Protein AF-A0A831Z4L8-F1 (afdb_monomer)

Structure (mmCIF, N/CA/C/O backbone):
data_AF-A0A831Z4L8-F1
#
_entry.id   AF-A0A831Z4L8-F1
#
loop_
_atom_site.group_PDB
_atom_site.id
_atom_site.type_symbol
_atom_site.label_atom_id
_atom_site.label_alt_id
_atom_site.label_comp_id
_atom_site.label_asym_id
_atom_site.label_entity_id
_atom_site.label_seq_id
_atom_site.pdbx_PDB_ins_code
_atom_site.Cartn_x
_atom_site.Cartn_y
_atom_site.Cartn_z
_atom_site.occupancy
_atom_site.B_iso_or_equiv
_atom_site.aut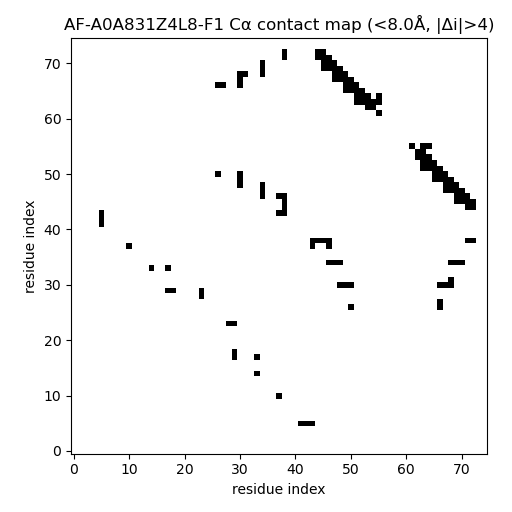h_seq_id
_atom_site.auth_comp_id
_atom_site.auth_asym_id
_atom_site.auth_atom_id
_atom_site.pdbx_PDB_model_num
ATOM 1 N N . ASN A 1 1 ? -21.341 13.318 9.906 1.00 42.12 1 ASN A N 1
ATOM 2 C CA . ASN A 1 1 ? -20.019 12.817 10.325 1.00 42.12 1 ASN A CA 1
ATOM 3 C C . ASN A 1 1 ? -19.199 12.521 9.091 1.00 42.12 1 ASN A C 1
ATOM 5 O O . ASN A 1 1 ? -19.465 11.548 8.405 1.00 42.12 1 ASN A O 1
ATOM 9 N N . LEU A 1 2 ? -18.282 13.430 8.762 1.00 49.91 2 LEU A N 1
ATOM 10 C CA . LEU A 1 2 ? -17.353 13.342 7.626 1.00 49.91 2 LEU A CA 1
ATOM 11 C C . LEU A 1 2 ? -16.015 12.701 8.060 1.00 49.91 2 LEU A C 1
ATOM 13 O O . LEU A 1 2 ? -14.994 12.879 7.410 1.00 49.91 2 LEU A O 1
ATOM 17 N N . GLU A 1 3 ? -16.024 12.027 9.211 1.00 53.03 3 GLU A N 1
ATOM 18 C CA . GLU A 1 3 ? -14.843 11.591 9.970 1.00 53.03 3 GLU A CA 1
ATOM 19 C C . GLU A 1 3 ? -14.522 10.106 9.718 1.00 53.03 3 GLU A C 1
ATOM 21 O O . GLU A 1 3 ? -13.398 9.669 9.932 1.00 53.03 3 GLU A O 1
ATOM 26 N N . ASP A 1 4 ? -15.486 9.354 9.173 1.00 52.62 4 ASP A N 1
ATOM 27 C CA . ASP A 1 4 ? -15.338 7.949 8.764 1.00 52.62 4 ASP A CA 1
ATOM 28 C C . ASP A 1 4 ? -14.923 7.787 7.293 1.00 52.62 4 ASP A C 1
ATOM 30 O O . ASP A 1 4 ? -14.712 6.676 6.804 1.00 52.62 4 ASP A O 1
ATOM 34 N N . THR A 1 5 ? -14.838 8.887 6.539 1.00 61.62 5 THR A N 1
ATOM 35 C CA . THR A 1 5 ? -14.483 8.822 5.119 1.00 61.62 5 THR A CA 1
ATOM 36 C C . THR A 1 5 ? -12.975 8.911 4.977 1.00 61.62 5 THR A C 1
ATOM 38 O O . THR A 1 5 ? -12.386 9.987 5.057 1.00 61.62 5 THR A O 1
ATOM 41 N N . VAL A 1 6 ? -12.347 7.760 4.745 1.00 67.06 6 VAL A N 1
ATOM 42 C CA . VAL A 1 6 ? -10.956 7.688 4.296 1.00 67.06 6 VAL A CA 1
ATOM 43 C C . VAL A 1 6 ? -10.803 8.592 3.071 1.00 67.06 6 VAL A C 1
ATOM 45 O O . VAL A 1 6 ? -11.401 8.344 2.023 1.00 67.06 6 VAL A O 1
ATOM 48 N N . ASN A 1 7 ? -10.026 9.667 3.205 1.00 78.69 7 ASN A N 1
ATOM 49 C CA . ASN A 1 7 ? -9.807 10.594 2.107 1.00 78.69 7 ASN A CA 1
ATOM 50 C C . ASN A 1 7 ? -8.831 9.970 1.096 1.00 78.69 7 ASN A C 1
ATOM 52 O O . ASN A 1 7 ? -7.611 10.018 1.263 1.00 78.69 7 ASN A O 1
ATOM 56 N N . PHE A 1 8 ? -9.381 9.376 0.037 1.00 79.12 8 PHE A N 1
ATOM 57 C CA . PHE A 1 8 ? -8.605 8.746 -1.030 1.00 79.12 8 PHE A CA 1
ATOM 58 C C . PHE A 1 8 ? -7.645 9.715 -1.734 1.00 79.12 8 PHE A C 1
ATOM 60 O O . PHE A 1 8 ? -6.599 9.277 -2.211 1.00 79.12 8 PHE A O 1
ATOM 67 N N . GLU A 1 9 ? -7.952 11.017 -1.771 1.00 84.06 9 GLU A N 1
ATOM 68 C CA . GLU A 1 9 ? -7.055 12.032 -2.334 1.00 84.06 9 GLU A CA 1
ATOM 69 C C . GLU A 1 9 ? -5.777 12.158 -1.498 1.00 84.06 9 GLU A C 1
ATOM 71 O O . GLU A 1 9 ? -4.676 12.171 -2.049 1.00 84.06 9 GLU A O 1
ATOM 76 N N . GLN A 1 10 ? -5.905 12.151 -0.169 1.00 85.69 10 GLN A N 1
ATOM 77 C CA . GLN A 1 10 ? -4.754 12.176 0.736 1.00 85.69 10 GLN A CA 1
ATOM 78 C C . GLN A 1 10 ? -3.916 10.900 0.616 1.00 85.69 10 GLN A C 1
ATOM 80 O O . GLN A 1 10 ? -2.691 10.985 0.554 1.00 85.69 10 GLN A O 1
ATOM 85 N N . ILE A 1 11 ? -4.553 9.726 0.507 1.00 86.69 11 ILE A N 1
ATOM 86 C CA . ILE A 1 11 ? -3.834 8.466 0.250 1.00 86.69 11 ILE A CA 1
ATOM 87 C C . ILE A 1 11 ? -3.061 8.557 -1.066 1.00 86.69 11 ILE A C 1
ATOM 89 O O . ILE A 1 11 ? -1.880 8.219 -1.109 1.00 86.69 11 ILE A O 1
ATOM 93 N N . TYR A 1 12 ? -3.703 9.026 -2.138 1.00 87.44 12 TYR A N 1
ATOM 94 C CA . TYR A 1 12 ? -3.065 9.149 -3.445 1.00 87.44 12 TYR A CA 1
ATOM 95 C C . TYR A 1 12 ? -1.852 10.084 -3.404 1.00 87.44 12 TYR A C 1
ATOM 97 O O . TYR A 1 12 ? -0.776 9.713 -3.874 1.00 87.44 12 TYR A O 1
ATOM 105 N N . GLN A 1 13 ? -2.000 11.272 -2.811 1.00 88.75 13 GLN A N 1
ATOM 106 C CA . GLN A 1 13 ? -0.900 12.228 -2.672 1.00 88.75 13 GLN A CA 1
ATOM 107 C C . GLN A 1 13 ? 0.256 11.646 -1.850 1.00 88.75 13 GLN A C 1
ATOM 109 O O . GLN A 1 13 ? 1.417 11.797 -2.238 1.00 88.75 13 GLN A O 1
ATOM 114 N N . HIS A 1 14 ? -0.055 10.927 -0.769 1.00 87.81 14 HIS A N 1
ATOM 115 C CA . HIS A 1 14 ? 0.939 10.270 0.078 1.00 87.81 14 HIS A CA 1
ATOM 116 C C . HIS A 1 14 ? 1.724 9.201 -0.687 1.00 87.81 14 HIS A C 1
ATOM 118 O O . HIS A 1 14 ? 2.953 9.239 -0.742 1.00 87.81 14 HIS A O 1
ATOM 124 N N . VAL A 1 15 ? 1.015 8.290 -1.359 1.00 88.25 15 VAL A N 1
ATOM 125 C CA . VAL A 1 15 ? 1.619 7.236 -2.186 1.00 88.25 15 VAL A CA 1
ATOM 126 C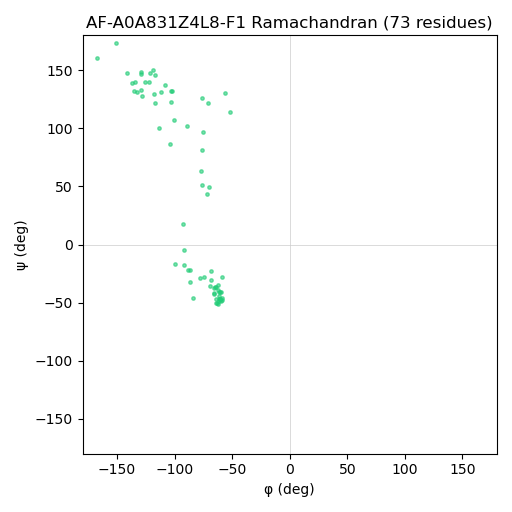 C . VAL A 1 15 ? 2.480 7.843 -3.294 1.00 88.25 15 VAL A C 1
ATOM 128 O O . VAL A 1 15 ? 3.623 7.429 -3.484 1.00 88.25 15 VAL A O 1
ATOM 131 N N . ASN A 1 16 ? 1.974 8.860 -3.994 1.00 87.38 16 ASN A N 1
ATOM 132 C CA . ASN A 1 16 ? 2.707 9.533 -5.062 1.00 87.38 16 ASN A CA 1
ATOM 133 C C . ASN A 1 16 ? 3.990 10.209 -4.545 1.00 87.38 16 ASN A C 1
ATOM 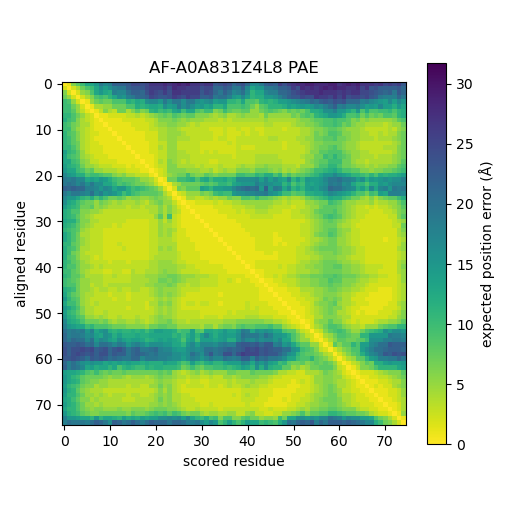135 O O . ASN A 1 16 ? 5.025 10.154 -5.208 1.00 87.38 16 ASN A O 1
ATOM 139 N N . SER A 1 17 ? 3.958 10.812 -3.355 1.00 87.38 17 SER A N 1
ATOM 140 C CA . SER A 1 17 ? 5.147 11.396 -2.721 1.00 87.38 17 SER A CA 1
ATOM 141 C C . SER A 1 17 ? 6.226 10.342 -2.441 1.00 87.38 17 SER A C 1
ATOM 143 O O . SER A 1 17 ? 7.400 10.544 -2.767 1.00 87.38 17 SER A O 1
ATOM 145 N N . ILE A 1 18 ? 5.834 9.174 -1.917 1.00 84.31 18 ILE A N 1
ATOM 146 C CA . ILE A 1 18 ? 6.752 8.055 -1.657 1.00 84.31 18 ILE A CA 1
ATOM 147 C C . ILE A 1 18 ? 7.407 7.584 -2.962 1.00 84.31 18 ILE A C 1
ATOM 149 O O . ILE A 1 18 ? 8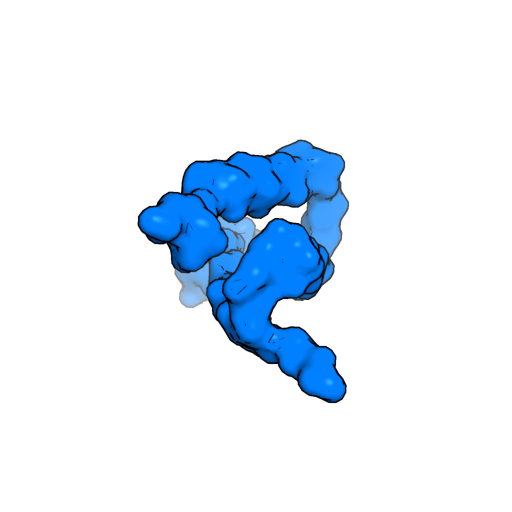.629 7.458 -3.018 1.00 84.31 18 ILE A O 1
ATOM 153 N N . PHE A 1 19 ? 6.626 7.388 -4.029 1.00 81.06 19 PHE A N 1
ATOM 154 C CA . PHE A 1 19 ? 7.150 6.956 -5.330 1.00 81.06 19 PHE A CA 1
ATOM 155 C C . PHE A 1 19 ? 8.128 7.957 -5.970 1.00 81.06 19 PHE A C 1
ATOM 157 O O . PHE A 1 19 ? 9.075 7.529 -6.627 1.00 81.06 19 PHE A O 1
ATOM 164 N N . ASN A 1 20 ? 7.925 9.267 -5.789 1.00 78.50 20 ASN A N 1
ATOM 165 C CA . ASN A 1 20 ? 8.759 10.304 -6.413 1.00 78.50 20 ASN A CA 1
ATOM 166 C C . ASN A 1 20 ? 10.016 10.672 -5.606 1.00 78.50 20 ASN A C 1
ATOM 168 O O . ASN A 1 20 ? 10.966 11.213 -6.170 1.00 78.50 20 ASN A O 1
ATOM 172 N N . SER A 1 21 ? 10.039 10.416 -4.295 1.00 72.25 21 SER A N 1
ATOM 173 C CA . SER A 1 21 ? 11.137 10.844 -3.410 1.00 72.25 21 SER A CA 1
ATOM 174 C C . SER A 1 21 ? 12.294 9.847 -3.316 1.00 72.25 21 SER A C 1
ATOM 176 O O . SER A 1 21 ? 13.419 10.234 -3.000 1.00 72.25 21 SER A O 1
ATOM 178 N N . TYR A 1 22 ? 12.059 8.573 -3.623 1.00 63.03 22 TYR A N 1
ATOM 179 C CA . TYR A 1 22 ? 13.027 7.508 -3.381 1.00 63.03 22 TYR A CA 1
ATOM 180 C C . TYR A 1 22 ? 13.477 6.829 -4.677 1.00 63.03 22 TYR A C 1
ATOM 182 O O . TYR A 1 22 ? 12.684 6.320 -5.468 1.00 63.03 22 TYR A O 1
ATOM 190 N N . LYS A 1 23 ? 14.798 6.719 -4.852 1.00 60.69 23 LYS A N 1
ATOM 191 C CA . LYS A 1 23 ? 15.405 5.779 -5.804 1.00 60.69 23 LYS A CA 1
ATOM 192 C C . LYS A 1 23 ? 15.340 4.379 -5.206 1.00 60.69 23 LYS A C 1
ATOM 194 O O . LYS A 1 23 ? 16.291 3.918 -4.582 1.00 60.69 23 LYS A O 1
ATOM 199 N N . PHE A 1 24 ? 14.195 3.726 -5.325 1.00 61.41 24 PHE A N 1
ATOM 200 C CA . PHE A 1 24 ? 14.025 2.406 -4.740 1.00 61.41 24 PHE A CA 1
ATOM 201 C C . PHE A 1 24 ? 14.724 1.322 -5.559 1.00 61.41 24 PHE A C 1
ATOM 203 O O . PHE A 1 24 ? 14.490 1.171 -6.757 1.00 61.41 24 PHE A O 1
ATOM 210 N N . THR A 1 25 ? 15.572 0.550 -4.881 1.00 63.19 25 THR A N 1
ATOM 211 C CA . THR A 1 25 ? 16.317 -0.575 -5.461 1.00 63.19 25 THR A CA 1
ATOM 212 C C . THR A 1 25 ? 15.445 -1.828 -5.617 1.00 63.19 25 THR A C 1
ATOM 214 O O . THR A 1 25 ? 15.684 -2.619 -6.525 1.00 63.19 25 THR A O 1
ATOM 217 N N . LEU A 1 26 ? 14.425 -2.000 -4.763 1.00 77.62 26 LEU A N 1
ATOM 218 C CA . LEU A 1 26 ? 13.553 -3.180 -4.703 1.00 77.62 26 LEU A CA 1
ATOM 219 C C . LEU A 1 26 ? 12.081 -2.765 -4.608 1.00 77.62 26 LEU A C 1
ATOM 221 O O . LEU A 1 26 ? 11.751 -1.819 -3.890 1.00 77.62 26 LEU A O 1
ATOM 225 N N . LEU A 1 27 ? 11.199 -3.481 -5.311 1.00 80.12 27 LEU A N 1
ATOM 226 C CA . LEU A 1 27 ? 9.757 -3.208 -5.298 1.00 80.12 27 LEU A CA 1
ATOM 227 C C . LEU A 1 27 ? 9.174 -3.458 -3.902 1.00 80.12 27 LEU A C 1
ATOM 229 O O . LEU A 1 27 ? 8.320 -2.704 -3.439 1.00 80.12 27 LEU A O 1
ATOM 233 N N . GLU A 1 28 ? 9.676 -4.480 -3.212 1.00 82.62 28 GLU A N 1
ATOM 234 C CA . GLU A 1 28 ? 9.220 -4.921 -1.897 1.00 82.62 28 GLU A CA 1
ATOM 235 C C . GLU A 1 28 ? 9.365 -3.819 -0.851 1.00 82.62 28 GLU A C 1
ATOM 237 O O . GLU A 1 28 ? 8.453 -3.605 -0.058 1.00 82.62 28 GLU A O 1
ATOM 242 N N . SER A 1 29 ? 10.470 -3.069 -0.888 1.00 86.06 29 SER A N 1
ATOM 243 C CA . SER A 1 29 ? 10.708 -1.957 0.037 1.00 86.06 29 SER A CA 1
ATOM 244 C C . SER A 1 29 ? 9.721 -0.808 -0.172 1.00 86.06 29 SER A C 1
ATOM 246 O O . SER A 1 29 ? 9.273 -0.205 0.800 1.00 86.06 29 SER A O 1
ATOM 248 N N . VAL A 1 30 ? 9.348 -0.524 -1.426 1.00 85.06 30 VAL A N 1
ATOM 249 C CA . VAL A 1 30 ? 8.335 0.498 -1.756 1.00 85.06 30 VAL A CA 1
ATOM 250 C C . VAL A 1 30 ? 6.990 0.098 -1.202 1.00 85.06 30 VAL A C 1
ATOM 252 O O . VAL A 1 30 ? 6.323 0.879 -0.528 1.00 85.06 30 VAL A O 1
ATOM 255 N N . ALA A 1 31 ? 6.603 -1.138 -1.493 1.00 88.88 31 ALA A N 1
ATOM 256 C CA . ALA A 1 31 ? 5.332 -1.662 -1.069 1.00 88.88 31 ALA A CA 1
ATOM 257 C C . ALA A 1 31 ? 5.249 -1.682 0.468 1.00 88.88 31 ALA A C 1
ATOM 259 O O . ALA A 1 31 ? 4.302 -1.140 1.035 1.00 88.88 31 ALA A O 1
ATOM 260 N N . ASP A 1 32 ? 6.259 -2.211 1.161 1.00 89.69 32 ASP A N 1
ATOM 261 C CA . ASP A 1 32 ? 6.228 -2.284 2.624 1.00 89.69 32 ASP A CA 1
ATOM 262 C C . ASP A 1 32 ? 6.205 -0.884 3.270 1.00 89.69 32 ASP A C 1
ATOM 264 O O . ASP A 1 32 ? 5.455 -0.664 4.219 1.00 89.69 32 ASP A O 1
ATOM 268 N N . LYS A 1 33 ? 6.906 0.108 2.698 1.00 89.31 33 LYS A N 1
ATOM 269 C CA . LYS A 1 33 ? 6.826 1.498 3.174 1.00 89.31 33 LYS A CA 1
ATOM 27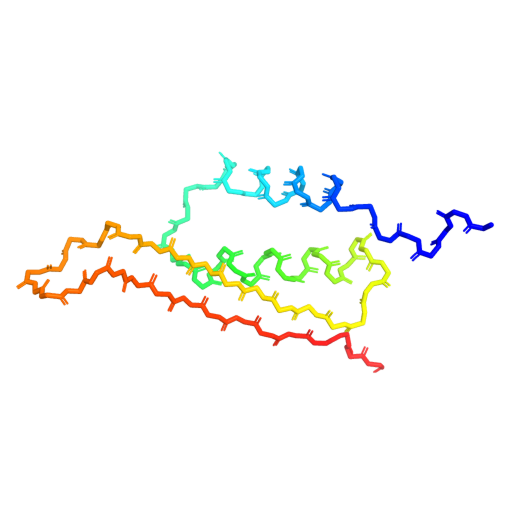0 C C . LYS A 1 33 ? 5.430 2.096 2.988 1.00 89.31 33 LYS A C 1
ATOM 272 O O . LYS A 1 33 ? 4.886 2.677 3.921 1.00 89.31 33 LYS A O 1
ATOM 277 N N . ILE A 1 34 ? 4.832 1.929 1.808 1.00 90.06 34 ILE A N 1
ATOM 278 C CA . ILE A 1 34 ? 3.494 2.459 1.514 1.00 90.06 34 ILE A CA 1
ATOM 279 C C . ILE A 1 34 ? 2.445 1.850 2.443 1.00 90.06 34 ILE A C 1
ATOM 281 O O . ILE A 1 34 ? 1.611 2.571 2.983 1.00 90.06 34 ILE A O 1
ATOM 285 N N . ILE A 1 35 ? 2.456 0.526 2.621 1.00 92.12 35 ILE A N 1
ATOM 286 C CA . ILE A 1 35 ? 1.429 -0.143 3.422 1.00 92.12 35 ILE A CA 1
ATOM 287 C C . ILE A 1 35 ? 1.558 0.192 4.911 1.00 92.12 35 ILE A C 1
ATOM 289 O O . ILE A 1 35 ? 0.532 0.344 5.572 1.00 92.12 35 ILE A O 1
ATOM 293 N N . GLN A 1 36 ? 2.784 0.345 5.427 1.00 91.44 36 GLN A N 1
ATOM 294 C CA . GLN A 1 36 ? 3.019 0.815 6.794 1.00 91.44 36 GLN A CA 1
ATOM 295 C C . GLN A 1 36 ? 2.505 2.243 6.971 1.00 91.44 36 GLN A C 1
ATOM 297 O O . GLN A 1 36 ? 1.680 2.481 7.846 1.00 91.44 36 GLN A O 1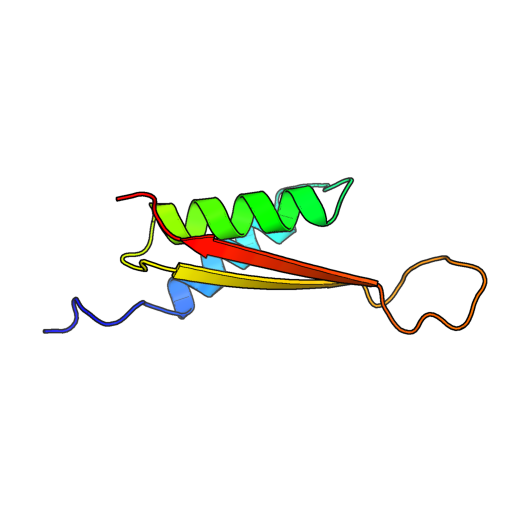
ATOM 302 N N . ASP A 1 37 ? 2.884 3.161 6.081 1.00 90.88 37 ASP A N 1
ATOM 303 C CA . ASP A 1 37 ? 2.451 4.553 6.171 1.00 90.88 37 ASP A CA 1
ATOM 304 C C . ASP A 1 37 ? 0.927 4.697 6.070 1.00 90.88 37 ASP A C 1
ATOM 306 O O . A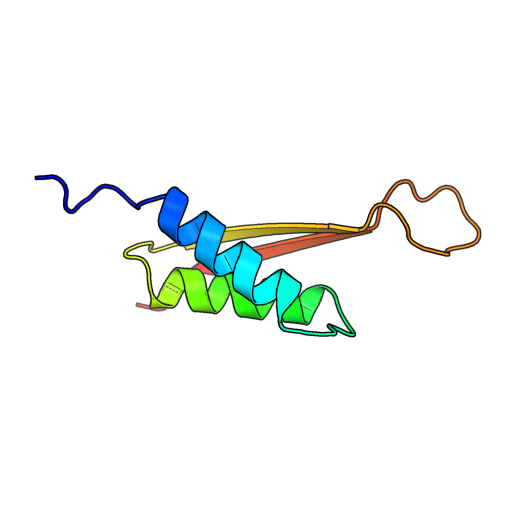SP A 1 37 ? 0.334 5.475 6.818 1.00 90.88 37 ASP A O 1
ATOM 310 N N . ILE A 1 38 ? 0.275 3.933 5.184 1.00 90.56 38 ILE A N 1
ATOM 311 C CA . ILE A 1 38 ? -1.189 3.916 5.081 1.00 90.56 38 ILE A CA 1
ATOM 312 C C . ILE A 1 38 ? -1.810 3.444 6.399 1.00 90.56 38 ILE A C 1
ATOM 314 O O . ILE A 1 38 ? -2.751 4.058 6.903 1.00 90.56 38 ILE A O 1
ATOM 318 N N . LEU A 1 39 ? -1.289 2.354 6.965 1.00 91.06 39 LEU A N 1
ATOM 319 C CA . LEU A 1 39 ? -1.786 1.819 8.226 1.00 91.06 39 LEU A CA 1
ATOM 320 C C . LEU A 1 39 ? -1.476 2.727 9.413 1.00 91.06 39 LEU A C 1
ATOM 322 O O . LEU A 1 39 ? -2.187 2.621 10.395 1.00 91.06 39 LEU A O 1
ATOM 326 N N . GLU A 1 40 ? -0.476 3.602 9.367 1.00 90.44 40 GLU A N 1
ATOM 327 C CA . GLU A 1 40 ? -0.169 4.539 10.454 1.00 90.44 40 GLU A CA 1
ATOM 328 C C . GLU A 1 40 ? -1.019 5.815 10.382 1.00 90.44 40 GLU A C 1
ATOM 330 O O . GLU A 1 40 ? -1.599 6.225 11.389 1.00 90.44 40 GLU A O 1
ATOM 335 N N . HIS A 1 41 ? -1.145 6.413 9.194 1.00 88.50 41 HIS A N 1
ATOM 336 C CA . HIS A 1 41 ? -1.718 7.754 9.019 1.00 88.50 41 HIS A CA 1
ATOM 337 C C . HIS A 1 41 ? -3.224 7.763 8.747 1.00 88.50 41 HIS A C 1
ATOM 339 O O . HIS A 1 41 ? -3.866 8.800 8.906 1.00 88.50 41 HIS A O 1
ATOM 345 N N . PHE A 1 42 ? -3.804 6.628 8.350 1.00 87.38 42 PHE A N 1
ATOM 346 C CA . PHE A 1 42 ? -5.226 6.529 8.028 1.00 87.38 42 PHE A CA 1
ATOM 347 C C . PHE A 1 42 ? -5.932 5.567 8.986 1.00 87.38 42 PHE A C 1
ATOM 349 O O . PHE A 1 42 ? -5.336 4.561 9.3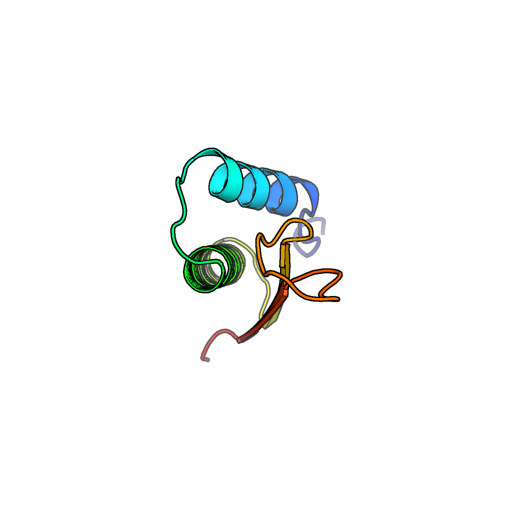86 1.00 87.38 42 PHE A O 1
ATOM 356 N N . PRO A 1 43 ? -7.207 5.818 9.338 1.00 86.88 43 PRO A N 1
ATOM 357 C CA . PRO A 1 43 ? -7.986 4.978 10.250 1.00 86.88 43 PRO A CA 1
ATOM 358 C C . PRO A 1 43 ? -8.463 3.679 9.570 1.00 86.88 43 PRO A C 1
ATOM 360 O O . PRO A 1 43 ? -9.641 3.336 9.587 1.00 86.88 43 PRO A O 1
ATOM 363 N N . VAL A 1 44 ? -7.543 2.944 8.942 1.00 87.88 44 VAL A N 1
ATOM 364 C CA . VAL A 1 44 ? -7.791 1.660 8.282 1.00 87.88 44 VAL A CA 1
ATOM 365 C C . VAL A 1 44 ? -7.170 0.525 9.090 1.00 87.88 44 VAL A C 1
ATOM 367 O O . VAL A 1 44 ? -6.046 0.630 9.581 1.00 87.88 44 VAL A O 1
ATOM 370 N N . GLN A 1 45 ? -7.911 -0.574 9.228 1.00 90.44 45 GLN A N 1
ATOM 371 C CA . GLN A 1 45 ? -7.459 -1.743 9.991 1.00 90.44 45 GLN A CA 1
ATOM 372 C C . GLN A 1 45 ? -6.627 -2.711 9.158 1.00 90.44 45 GLN A C 1
ATOM 374 O O . GLN A 1 45 ? -5.707 -3.347 9.669 1.00 90.44 45 GLN A O 1
ATOM 379 N N . THR A 1 46 ? -6.937 -2.802 7.869 1.00 91.06 46 THR A N 1
ATOM 380 C CA . THR A 1 46 ? -6.264 -3.675 6.916 1.00 91.06 46 THR A CA 1
ATOM 381 C C . THR A 1 46 ? -6.032 -2.901 5.635 1.00 91.06 46 THR A C 1
ATOM 383 O O . THR A 1 46 ? -6.902 -2.162 5.178 1.00 91.06 46 THR A O 1
ATOM 386 N N . ALA A 1 47 ? -4.862 -3.093 5.044 1.00 92.31 47 ALA A N 1
ATOM 387 C CA . ALA A 1 47 ? -4.509 -2.543 3.751 1.00 92.31 47 ALA A CA 1
ATOM 388 C C . ALA A 1 47 ? -3.965 -3.661 2.860 1.00 92.31 47 ALA A C 1
ATOM 390 O O . ALA A 1 47 ? -3.324 -4.605 3.329 1.00 92.31 47 ALA A O 1
ATOM 391 N N . ARG A 1 48 ? -4.236 -3.553 1.560 1.00 93.81 48 ARG A N 1
ATOM 392 C CA . ARG A 1 48 ? -3.656 -4.405 0.523 1.00 93.81 48 ARG A CA 1
ATOM 393 C C . ARG A 1 48 ? -3.168 -3.512 -0.596 1.00 93.81 48 ARG A C 1
ATOM 395 O O . ARG A 1 48 ? -3.906 -2.647 -1.058 1.00 93.81 48 ARG A O 1
ATOM 402 N N . ILE A 1 49 ? -1.942 -3.739 -1.035 1.00 91.50 49 ILE A N 1
ATOM 403 C CA . ILE A 1 49 ? -1.314 -2.959 -2.093 1.00 91.50 49 ILE A CA 1
ATOM 404 C C . ILE A 1 49 ? -0.751 -3.888 -3.160 1.00 91.50 49 ILE A C 1
ATOM 406 O O . ILE A 1 49 ? -0.322 -5.005 -2.867 1.00 91.50 49 ILE A O 1
ATOM 410 N N . ARG A 1 50 ? -0.748 -3.406 -4.402 1.00 91.69 50 ARG A N 1
ATOM 411 C CA . ARG A 1 50 ? -0.132 -4.070 -5.550 1.00 91.69 50 ARG A CA 1
ATOM 412 C C . ARG A 1 50 ? 0.780 -3.084 -6.247 1.00 91.69 50 ARG A C 1
ATOM 414 O O . ARG A 1 50 ? 0.335 -1.994 -6.601 1.00 91.69 50 ARG A O 1
ATOM 421 N N . VAL A 1 51 ? 2.029 -3.472 -6.464 1.00 87.81 51 VAL A N 1
ATOM 422 C CA . VAL A 1 51 ? 2.995 -2.665 -7.214 1.00 87.81 51 VAL A CA 1
ATOM 423 C C . VAL A 1 51 ? 3.397 -3.450 -8.451 1.00 87.81 51 VAL A C 1
ATOM 425 O O . VAL A 1 51 ? 3.875 -4.578 -8.348 1.00 87.81 51 VAL A O 1
ATOM 428 N N . ARG A 1 52 ? 3.174 -2.854 -9.625 1.00 86.06 52 ARG A N 1
ATOM 429 C CA . ARG A 1 52 ? 3.457 -3.457 -10.932 1.00 86.06 52 ARG A CA 1
ATOM 430 C C . ARG A 1 52 ? 4.604 -2.725 -11.605 1.00 86.06 52 ARG A C 1
ATOM 432 O O . ARG A 1 52 ? 4.564 -1.504 -11.733 1.00 86.06 52 ARG A O 1
ATOM 439 N N . LYS A 1 53 ? 5.585 -3.477 -12.094 1.00 82.00 53 LYS A N 1
ATOM 440 C CA . LYS A 1 53 ? 6.658 -2.984 -12.956 1.00 82.00 53 LYS A CA 1
ATOM 441 C C . LYS A 1 53 ? 6.506 -3.620 -14.343 1.00 82.00 53 LYS A C 1
ATOM 443 O O . LYS A 1 53 ? 6.893 -4.775 -14.507 1.00 82.00 53 LYS A O 1
ATOM 448 N N . PRO A 1 54 ? 5.941 -2.897 -15.327 1.00 73.38 54 PRO A N 1
ATOM 449 C CA . PRO A 1 54 ? 5.691 -3.439 -16.665 1.00 73.38 54 PRO A CA 1
ATOM 450 C C . PRO A 1 54 ? 6.967 -3.580 -17.505 1.00 73.38 54 PRO A C 1
ATOM 452 O O . PRO A 1 54 ? 7.060 -4.455 -18.349 1.00 73.38 54 PRO A O 1
ATOM 455 N N . GLN A 1 55 ? 7.985 -2.749 -17.266 1.00 66.38 55 GLN A N 1
ATOM 456 C CA . GLN A 1 55 ? 9.247 -2.815 -18.006 1.00 66.38 55 GLN A CA 1
ATOM 457 C C . GLN A 1 55 ? 10.330 -3.459 -17.145 1.00 66.38 55 GLN A C 1
ATOM 459 O O . GLN A 1 55 ? 11.075 -2.779 -16.432 1.00 66.38 55 GLN A O 1
ATOM 464 N N . VAL A 1 56 ? 10.397 -4.789 -17.185 1.00 64.19 56 VAL A N 1
ATOM 465 C CA . VAL A 1 56 ? 11.503 -5.539 -16.587 1.00 64.19 56 VAL A CA 1
ATOM 466 C C . VAL A 1 56 ? 12.436 -6.003 -17.704 1.00 64.19 56 VAL A C 1
ATOM 468 O O . VAL A 1 56 ? 11.977 -6.686 -18.614 1.00 64.19 56 VAL A O 1
ATOM 471 N N . PRO A 1 57 ? 13.734 -5.651 -17.667 1.00 60.44 57 PRO A N 1
ATOM 472 C CA . PRO A 1 57 ? 14.706 -6.092 -18.664 1.00 60.44 57 PRO A CA 1
ATOM 473 C C . PRO A 1 57 ? 15.110 -7.552 -18.397 1.00 60.44 57 PRO A C 1
ATOM 475 O O . PRO A 1 57 ? 16.251 -7.848 -18.055 1.00 60.44 57 PRO A O 1
ATOM 478 N N . LEU A 1 58 ? 14.150 -8.472 -18.491 1.00 63.00 58 LEU A N 1
ATOM 479 C CA . LEU A 1 58 ? 14.384 -9.912 -18.511 1.00 63.00 58 LEU A CA 1
ATOM 480 C C . LEU A 1 58 ? 14.249 -10.378 -19.962 1.00 63.00 58 LEU A C 1
ATOM 482 O O . LEU A 1 58 ? 13.292 -10.023 -20.640 1.00 63.00 58 LEU A O 1
ATOM 486 N N . HIS A 1 59 ? 15.206 -11.171 -20.444 1.00 57.97 59 HIS A N 1
ATOM 487 C CA . HIS A 1 59 ? 15.245 -11.698 -21.815 1.00 57.97 59 HIS A CA 1
ATOM 488 C C . HIS A 1 59 ? 14.176 -12.791 -22.087 1.00 57.97 59 HIS A C 1
ATOM 490 O O . HIS A 1 59 ? 14.482 -13.823 -22.677 1.00 57.97 59 HIS A O 1
ATOM 496 N N . GLY A 1 60 ? 12.928 -12.607 -21.643 1.00 61.34 60 GLY A N 1
ATOM 497 C CA . GLY A 1 60 ? 11.833 -13.572 -21.799 1.00 61.34 60 GLY A CA 1
ATOM 498 C C . GLY A 1 60 ? 10.446 -12.920 -21.869 1.00 61.34 60 GLY A C 1
ATOM 499 O O . GLY A 1 60 ? 10.316 -11.717 -21.669 1.00 61.34 60 GLY A O 1
ATOM 500 N N . PHE A 1 61 ? 9.414 -13.730 -22.147 1.00 62.28 61 PHE A N 1
ATOM 501 C CA . PHE A 1 61 ? 7.993 -13.354 -22.309 1.00 62.28 61 PHE A CA 1
ATOM 502 C C . PHE A 1 61 ? 7.304 -12.919 -20.995 1.00 62.28 61 PHE A C 1
ATOM 504 O O . PHE A 1 61 ? 6.258 -13.448 -20.628 1.00 62.28 61 PHE A O 1
ATOM 511 N N . LEU A 1 62 ? 7.914 -12.020 -20.227 1.00 65.31 62 LEU A N 1
ATOM 512 C CA . LEU A 1 62 ? 7.344 -11.507 -18.982 1.00 65.31 62 LEU A CA 1
ATOM 513 C C . LEU A 1 62 ? 6.723 -10.133 -19.238 1.00 65.31 62 LEU A C 1
ATOM 515 O O . LEU A 1 62 ? 7.440 -9.151 -19.407 1.00 65.31 62 LEU A O 1
ATOM 519 N N . ASP A 1 63 ? 5.389 -10.075 -19.243 1.00 72.12 63 ASP A N 1
ATOM 520 C CA . ASP A 1 63 ? 4.628 -8.841 -19.490 1.00 72.12 63 ASP A CA 1
ATOM 521 C C . ASP A 1 63 ? 4.777 -7.811 -18.355 1.00 72.12 63 ASP A C 1
ATOM 523 O O . ASP A 1 63 ? 4.689 -6.605 -18.584 1.00 72.12 63 ASP A O 1
ATOM 527 N N . TYR A 1 64 ? 4.978 -8.274 -17.115 1.00 79.00 64 TYR A N 1
ATOM 528 C CA . TYR A 1 64 ? 5.256 -7.438 -15.946 1.00 79.00 64 TYR A CA 1
ATOM 529 C C . TYR A 1 64 ? 5.740 -8.279 -14.759 1.00 79.00 64 TYR A C 1
ATOM 531 O O . TYR A 1 64 ? 5.472 -9.475 -14.668 1.00 79.00 64 TYR A O 1
ATOM 539 N N . VAL A 1 65 ? 6.389 -7.626 -13.795 1.00 83.12 65 VAL A N 1
ATOM 540 C CA . VAL A 1 65 ? 6.556 -8.164 -12.437 1.00 83.12 65 VAL A CA 1
ATOM 541 C C . VAL A 1 65 ? 5.580 -7.451 -11.512 1.00 83.12 65 VAL A C 1
ATOM 543 O O . VAL A 1 65 ? 5.465 -6.225 -11.543 1.00 83.12 65 VAL A O 1
ATOM 546 N N . GLU A 1 66 ? 4.858 -8.216 -10.701 1.00 88.25 66 GLU A N 1
ATOM 547 C CA . GLU A 1 66 ? 3.940 -7.706 -9.686 1.00 88.25 66 GLU A CA 1
ATOM 548 C C . GLU A 1 66 ? 4.350 -8.236 -8.321 1.00 88.25 66 GLU A C 1
ATOM 550 O O . GLU A 1 66 ? 4.695 -9.407 -8.170 1.00 88.25 66 GLU A O 1
ATOM 555 N N . ILE A 1 67 ? 4.264 -7.360 -7.328 1.00 89.06 67 ILE A N 1
ATOM 556 C CA . ILE A 1 67 ? 4.268 -7.756 -5.930 1.00 89.06 67 ILE A CA 1
ATOM 557 C C . ILE A 1 67 ? 2.965 -7.325 -5.279 1.00 89.06 67 ILE A C 1
ATOM 559 O O . ILE A 1 67 ? 2.366 -6.304 -5.635 1.00 89.06 67 ILE A O 1
ATOM 563 N N . GLU A 1 68 ? 2.555 -8.094 -4.285 1.00 93.31 68 GLU A N 1
ATOM 564 C CA . GLU A 1 68 ? 1.363 -7.826 -3.511 1.00 93.31 68 GLU A CA 1
ATOM 565 C C . GLU A 1 68 ? 1.660 -8.008 -2.029 1.00 93.31 68 GLU A C 1
ATOM 567 O O . GLU A 1 68 ? 2.233 -9.016 -1.617 1.00 93.31 68 GLU A O 1
ATOM 572 N N . LEU A 1 69 ? 1.246 -7.029 -1.228 1.00 92.50 69 LEU A N 1
ATOM 573 C CA . LEU A 1 69 ? 1.349 -7.086 0.223 1.00 92.50 69 LEU A CA 1
ATOM 574 C C . LEU A 1 69 ? -0.018 -6.829 0.839 1.00 92.50 69 LEU A C 1
ATOM 576 O O . LEU A 1 69 ? -0.760 -5.951 0.396 1.00 92.50 69 LEU A O 1
ATOM 580 N N . ALA A 1 70 ? -0.324 -7.580 1.891 1.00 93.94 70 ALA A N 1
ATOM 581 C CA . ALA A 1 70 ? -1.478 -7.361 2.744 1.00 93.94 70 ALA A CA 1
ATOM 582 C C . ALA A 1 70 ? -1.018 -7.335 4.201 1.00 93.94 70 ALA A C 1
ATOM 584 O O . ALA A 1 70 ? -0.236 -8.182 4.640 1.00 93.94 70 ALA A O 1
ATOM 585 N N . ARG A 1 71 ? -1.487 -6.342 4.950 1.00 93.62 71 ARG A N 1
ATOM 586 C CA . ARG A 1 71 ? -1.144 -6.136 6.355 1.00 93.62 71 ARG A CA 1
ATOM 587 C C . ARG A 1 71 ? -2.385 -5.681 7.099 1.00 93.62 71 ARG A C 1
ATOM 589 O O . ARG A 1 71 ? -3.206 -4.944 6.555 1.00 93.62 71 ARG A O 1
ATOM 596 N N . SER A 1 72 ? -2.462 -6.082 8.357 1.00 93.75 72 SER A N 1
ATOM 597 C CA . SER A 1 72 ? -3.445 -5.580 9.308 1.00 93.75 72 SER A CA 1
ATOM 598 C C . SER A 1 72 ? -2.714 -4.964 10.491 1.00 93.75 72 SER A C 1
ATOM 600 O O . SER A 1 72 ? -1.631 -5.438 10.852 1.00 93.75 72 SER A O 1
ATOM 602 N N . ARG A 1 73 ? -3.297 -3.929 11.102 1.00 87.56 73 ARG A N 1
ATOM 603 C CA . ARG A 1 73 ? -2.823 -3.420 12.391 1.00 87.56 73 ARG A CA 1
ATOM 604 C C . ARG A 1 73 ? -2.848 -4.580 13.390 1.00 87.56 73 ARG A C 1
ATOM 606 O O . ARG A 1 73 ? -3.837 -5.308 13.474 1.00 87.56 73 ARG A O 1
ATOM 613 N N . LYS A 1 74 ? -1.746 -4.791 14.109 1.00 72.12 74 LYS A N 1
ATOM 614 C CA . LYS A 1 74 ? -1.760 -5.699 15.258 1.00 72.12 74 LYS A CA 1
ATOM 615 C C . LYS A 1 74 ? -2.567 -5.007 16.356 1.00 72.12 74 LYS A C 1
ATOM 617 O O . LYS A 1 74 ? -2.251 -3.866 16.689 1.00 72.12 74 LYS A O 1
ATOM 622 N N . SER A 1 75 ? -3.635 -5.663 16.808 1.00 56.66 75 SER A N 1
ATOM 623 C CA . SER A 1 75 ? -4.392 -5.259 17.997 1.00 56.66 75 SER A CA 1
ATOM 624 C C . SER A 1 75 ? -3.531 -5.320 19.250 1.00 56.66 75 SER A C 1
ATOM 626 O O . SER A 1 75 ? -2.605 -6.165 19.280 1.00 56.66 75 SER A O 1
#

Sequence (75 aa):
NLEDTVNFEQIYQHVNSIFNSYKFTLLESVADKIIQDILEHFPVQTARIRVRKPQVPLHGFLDYVEIELARSRKS

Mean predicted aligned error: 7.32 Å

Radius of gyration: 14.58 Å; Cα contacts (8 Å, |Δi|>4): 72; chains: 1; bounding box: 36×27×40 Å

Solvent-accessible surface area (backbone atoms only — not comparable to full-atom values): 4920 Å² total; per-residue (Å²): 133,83,81,81,60,81,58,62,67,59,52,49,55,52,52,52,48,56,66,74,74,50,92,70,90,48,72,65,61,54,52,55,50,49,53,50,49,48,52,70,79,40,104,49,62,64,50,73,51,74,52,76,42,58,84,58,101,58,103,58,100,60,77,54,50,74,50,74,52,74,53,60,69,81,128

pLDDT: mean 79.66, std 13.07, range [42.12, 93.94]

Foldseek 3Di:
DCQPDFDVVVLVVVLVCLVPVDPDPDPVVSQVVSQVCCQVPTPDFKDKDKDWAQDDPDPDDDRIDMDMDIDGDDD

Near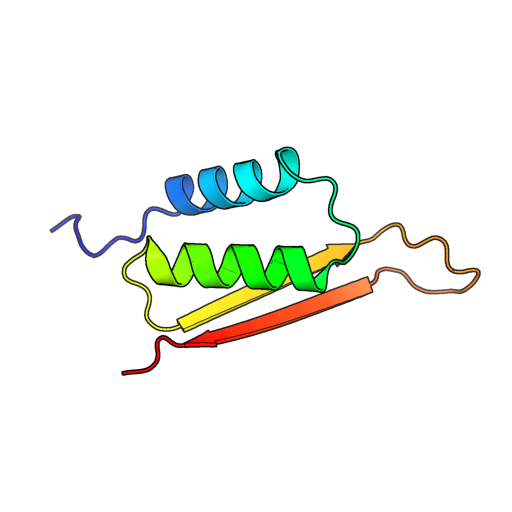est PDB structures (foldseek):
  1nbu-assembly1_C  TM=9.033E-01  e=1.631E-04  Mycobacterium tuberculosis
  1nbu-assembly1_D  TM=8.966E-01  e=2.651E-04  Mycobacterium tuberculosis
  1nbu-assembly1_G  TM=9.040E-01  e=7.005E-04  Mycobacterium tuberculosis
  1z9w-assembly1_A  TM=8.003E-01  e=1.139E-03  Mycobacterium tuberculosis H37Rv
  8iuh-assembly1_P  TM=2.789E-01  e=1.555E+00  Homo sapiens

Secondary structure (DSSP, 8-state):
--SS---HHHHHHHHHHHHHH---S-HHHHHHHHHHHHHHHSS-SEEEEEEEES----SSS---EEEEEEEE---